Protein AF-A0A8J3AN57-F1 (afdb_monomer_lite)

Sequence (75 aa):
MSDTPIEQPETLSKNEVFSFCRHLGRSLKNADASDTLLASKLTREAEYLEKNGFTSASEMFIVVAQTLAPTPPNS

pLDDT: mean 71.12, std 15.6, range [36.84, 93.31]

Structure (mmCIF, N/CA/C/O backbone):
data_AF-A0A8J3AN57-F1
#
_entry.id   AF-A0A8J3AN57-F1
#
loop_
_atom_site.group_PDB
_atom_site.id
_atom_site.type_symbol
_atom_site.label_atom_id
_atom_site.label_alt_id
_atom_site.label_comp_id
_atom_site.label_asym_id
_atom_site.label_entity_id
_atom_site.label_seq_id
_atom_site.pdbx_PDB_ins_code
_atom_site.Cartn_x
_atom_site.Cartn_y
_atom_site.Cartn_z
_atom_site.occupancy
_atom_site.B_iso_or_equiv
_atom_site.auth_seq_id
_atom_s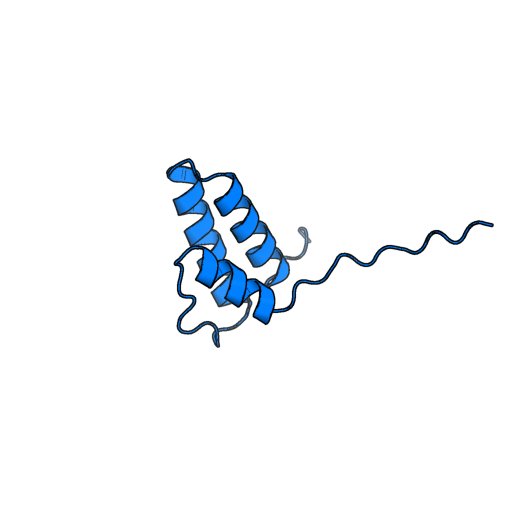ite.auth_comp_id
_atom_site.auth_asym_id
_atom_site.auth_atom_id
_atom_site.pdbx_PDB_model_num
ATOM 1 N N . MET A 1 1 ? 20.782 -36.709 -4.505 1.00 42.78 1 MET A N 1
ATOM 2 C CA . MET A 1 1 ? 20.826 -35.236 -4.527 1.00 42.78 1 MET A CA 1
ATOM 3 C C . MET A 1 1 ? 19.436 -34.803 -4.929 1.00 42.78 1 MET A C 1
ATOM 5 O O . MET A 1 1 ? 19.016 -35.165 -6.017 1.00 42.78 1 MET A O 1
ATOM 9 N N . SER A 1 2 ? 18.679 -34.223 -4.002 1.00 47.94 2 SER A N 1
ATOM 10 C CA . SER A 1 2 ? 17.308 -33.782 -4.259 1.00 47.94 2 SER A CA 1
ATOM 11 C C . SER A 1 2 ? 17.377 -32.292 -4.552 1.00 47.94 2 SER A C 1
ATOM 13 O O . SER A 1 2 ? 17.596 -31.508 -3.632 1.00 47.94 2 SER A O 1
ATOM 15 N N . ASP A 1 3 ? 17.276 -31.922 -5.826 1.00 52.03 3 ASP A N 1
ATOM 16 C CA . ASP A 1 3 ? 17.119 -30.531 -6.244 1.00 52.03 3 ASP A CA 1
ATOM 17 C C . ASP A 1 3 ? 15.725 -30.068 -5.821 1.00 52.03 3 ASP A C 1
ATOM 19 O O . ASP A 1 3 ? 14.733 -30.297 -6.513 1.00 52.03 3 ASP A O 1
ATOM 23 N N . THR A 1 4 ? 15.629 -29.480 -4.630 1.00 53.19 4 THR A N 1
ATOM 24 C CA . THR A 1 4 ? 14.422 -28.775 -4.203 1.00 53.19 4 THR A CA 1
ATOM 25 C C . THR A 1 4 ? 14.267 -27.557 -5.115 1.00 53.19 4 THR A C 1
ATOM 27 O O . THR A 1 4 ? 15.172 -26.716 -5.131 1.00 53.19 4 THR A O 1
ATOM 30 N N . PRO A 1 5 ? 13.173 -27.428 -5.886 1.00 51.62 5 PRO A N 1
ATOM 31 C CA . PRO A 1 5 ? 12.927 -26.222 -6.659 1.00 51.62 5 PRO A CA 1
ATOM 32 C C . PRO A 1 5 ? 12.867 -25.050 -5.683 1.00 51.62 5 PRO A C 1
ATOM 34 O O . PRO A 1 5 ? 12.081 -25.072 -4.736 1.00 51.62 5 PRO A O 1
ATOM 37 N N . ILE A 1 6 ? 13.725 -24.050 -5.878 1.00 57.03 6 ILE A N 1
ATOM 38 C CA . ILE A 1 6 ? 13.608 -22.776 -5.172 1.00 57.03 6 ILE A CA 1
ATOM 39 C C . ILE A 1 6 ? 12.319 -22.152 -5.701 1.00 57.03 6 ILE A C 1
ATOM 41 O O . ILE A 1 6 ? 12.287 -21.654 -6.826 1.00 57.03 6 ILE A O 1
ATOM 45 N N . GLU A 1 7 ? 11.246 -22.278 -4.927 1.00 46.53 7 GLU A N 1
ATOM 46 C CA . GLU A 1 7 ? 9.955 -21.654 -5.186 1.00 46.53 7 GLU A CA 1
ATOM 47 C C . GLU A 1 7 ? 10.208 -20.146 -5.259 1.00 46.53 7 GLU A C 1
ATOM 49 O O . GLU A 1 7 ? 10.507 -19.493 -4.256 1.00 46.53 7 GLU A O 1
ATOM 54 N N . GLN A 1 8 ? 10.249 -19.607 -6.480 1.00 49.66 8 GLN A N 1
ATOM 55 C CA . GLN A 1 8 ? 10.395 -18.171 -6.662 1.00 49.66 8 GLN A CA 1
ATOM 56 C C . GLN A 1 8 ? 9.168 -17.530 -6.012 1.00 49.66 8 GLN A C 1
ATOM 58 O O . GLN A 1 8 ? 8.056 -17.957 -6.328 1.00 49.66 8 GLN A O 1
ATOM 63 N N . PRO A 1 9 ? 9.339 -16.551 -5.106 1.00 52.53 9 PRO A N 1
ATOM 64 C CA . PRO A 1 9 ? 8.200 -15.890 -4.492 1.00 52.53 9 PRO A CA 1
ATOM 65 C C . PRO A 1 9 ? 7.323 -15.339 -5.613 1.00 52.53 9 PRO A C 1
ATOM 67 O O . PRO A 1 9 ? 7.831 -14.647 -6.501 1.00 52.53 9 PRO A O 1
ATOM 70 N N . GLU A 1 10 ? 6.037 -15.698 -5.598 1.00 58.94 10 GLU A N 1
ATOM 71 C CA . GLU A 1 10 ? 5.060 -15.211 -6.567 1.00 58.94 10 GLU A CA 1
ATOM 72 C C . GLU A 1 10 ? 5.154 -13.685 -6.609 1.00 58.94 10 GLU A C 1
ATOM 74 O O . GLU A 1 10 ? 4.810 -12.974 -5.662 1.00 58.94 10 GLU A O 1
ATOM 79 N N . THR A 1 11 ? 5.719 -13.171 -7.697 1.00 58.44 11 THR A N 1
ATOM 80 C CA . THR A 1 11 ? 5.879 -11.737 -7.884 1.00 58.44 11 THR A CA 1
ATOM 81 C C . THR A 1 11 ? 4.543 -11.220 -8.378 1.00 58.44 11 THR A C 1
ATOM 83 O O . THR A 1 11 ? 4.206 -11.364 -9.550 1.00 58.44 11 THR A O 1
ATOM 86 N N . LEU A 1 12 ? 3.761 -10.655 -7.455 1.00 64.56 12 LEU A N 1
ATOM 87 C CA . LEU A 1 12 ? 2.473 -10.051 -7.776 1.00 64.56 12 LEU A CA 1
ATOM 88 C C . LEU A 1 12 ? 2.661 -9.015 -8.884 1.00 64.56 12 LEU A C 1
ATOM 90 O O . LEU A 1 12 ? 3.430 -8.058 -8.756 1.00 64.56 12 LEU A O 1
ATOM 94 N N . SER A 1 13 ? 1.936 -9.195 -9.980 1.00 73.00 13 SER A N 1
ATOM 95 C CA . SER A 1 13 ? 1.935 -8.230 -11.063 1.00 73.00 13 SER A CA 1
ATOM 96 C C . SER A 1 13 ? 1.244 -6.942 -10.616 1.00 73.00 13 SER A C 1
ATOM 98 O O . SER A 1 13 ? 0.320 -6.922 -9.797 1.00 73.00 13 SER A O 1
ATOM 100 N N . LYS A 1 14 ? 1.641 -5.824 -11.225 1.00 63.25 14 LYS A N 1
ATOM 101 C CA . LYS A 1 14 ? 1.034 -4.510 -10.978 1.00 63.25 14 LYS A CA 1
ATOM 102 C C . LYS A 1 14 ? -0.495 -4.528 -11.164 1.00 63.25 14 LYS A C 1
ATOM 104 O O . LYS A 1 14 ? -1.218 -3.856 -10.432 1.00 63.25 14 LYS A O 1
ATOM 109 N N . ASN A 1 15 ? -1.002 -5.348 -12.087 1.00 72.94 15 ASN A N 1
ATOM 110 C CA . ASN A 1 15 ? -2.438 -5.519 -12.324 1.00 72.94 15 ASN A CA 1
ATOM 111 C C . ASN A 1 15 ? -3.163 -6.208 -11.158 1.00 72.94 15 ASN A C 1
ATOM 113 O O . ASN A 1 15 ? -4.281 -5.813 -10.824 1.00 72.94 15 ASN A O 1
ATOM 117 N N . GLU A 1 16 ? -2.539 -7.199 -10.521 1.00 73.38 16 GLU A N 1
ATOM 118 C CA . GLU A 1 16 ? -3.101 -7.888 -9.351 1.00 73.38 16 GLU A CA 1
ATOM 119 C C . GLU A 1 16 ? -3.186 -6.946 -8.152 1.00 73.38 16 GLU A C 1
ATOM 121 O O . GLU A 1 16 ? -4.227 -6.874 -7.498 1.00 73.38 16 GLU A O 1
ATOM 126 N N . VAL A 1 17 ? -2.158 -6.119 -7.953 1.00 70.31 17 VAL A N 1
ATOM 127 C CA . VAL A 1 17 ? -2.156 -5.044 -6.952 1.00 70.31 17 VAL A CA 1
ATOM 128 C C . VAL A 1 17 ? -3.301 -4.054 -7.192 1.00 70.31 17 VAL A C 1
ATOM 130 O O . VAL A 1 17 ? -4.061 -3.732 -6.277 1.00 70.31 17 VAL A O 1
ATOM 133 N N . PHE A 1 18 ? -3.483 -3.597 -8.435 1.00 70.62 18 PHE A N 1
ATOM 134 C CA . PHE A 1 18 ? 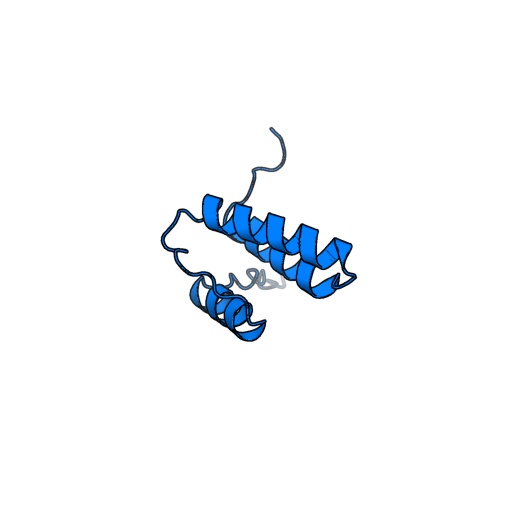-4.586 -2.698 -8.783 1.00 70.62 18 PHE A CA 1
ATOM 135 C C . PHE A 1 18 ? -5.963 -3.322 -8.548 1.00 70.62 18 PHE A C 1
ATOM 137 O O . PHE A 1 18 ? -6.876 -2.640 -8.070 1.00 70.62 18 PHE A O 1
ATOM 144 N N . SER A 1 19 ? -6.116 -4.603 -8.891 1.00 73.25 19 SER A N 1
ATOM 145 C CA . SER A 1 19 ? -7.351 -5.356 -8.679 1.00 73.25 19 SER A CA 1
ATOM 146 C C . SER A 1 19 ? -7.674 -5.481 -7.188 1.00 73.25 19 SER A C 1
ATOM 148 O O . SER A 1 19 ? -8.798 -5.192 -6.775 1.00 73.25 19 SER A O 1
ATOM 150 N N . PHE A 1 20 ? -6.668 -5.799 -6.370 1.00 73.94 20 PHE A N 1
ATOM 151 C CA . PHE A 1 20 ? -6.790 -5.899 -4.920 1.00 73.94 20 PHE A CA 1
ATOM 152 C C . PHE A 1 20 ? -7.210 -4.569 -4.278 1.00 73.94 20 PHE A C 1
ATOM 154 O O . PHE A 1 20 ? -8.194 -4.517 -3.539 1.00 73.94 20 PHE A O 1
ATOM 161 N N . CYS A 1 21 ? -6.554 -3.458 -4.628 1.00 67.56 21 CYS A N 1
ATOM 162 C CA . CYS A 1 21 ? -6.945 -2.144 -4.112 1.00 67.56 21 CYS A CA 1
ATOM 163 C C . CYS A 1 21 ? -8.384 -1.772 -4.504 1.00 67.56 21 CYS A C 1
ATOM 165 O O . CYS A 1 21 ? -9.145 -1.284 -3.665 1.00 67.56 21 CYS A O 1
ATOM 167 N N . ARG A 1 22 ? -8.793 -2.060 -5.751 1.00 73.50 22 ARG A N 1
ATOM 168 C CA . ARG A 1 22 ? -10.171 -1.829 -6.212 1.00 73.50 22 ARG A CA 1
ATOM 169 C C . ARG A 1 22 ? -11.181 -2.676 -5.435 1.00 73.50 22 ARG A C 1
ATOM 171 O O . ARG A 1 22 ? -12.241 -2.155 -5.097 1.00 73.50 22 ARG A O 1
ATOM 178 N N . HIS A 1 23 ? -10.866 -3.941 -5.148 1.00 73.62 23 HIS A N 1
ATOM 179 C CA . HIS A 1 23 ? -11.723 -4.836 -4.363 1.00 73.62 23 HIS A CA 1
ATOM 180 C C . HIS A 1 23 ? -11.999 -4.283 -2.956 1.00 73.62 23 HIS A C 1
ATOM 182 O O . HIS A 1 23 ? -13.113 -4.388 -2.456 1.00 73.62 23 HIS A O 1
ATOM 188 N N . LEU A 1 24 ? -11.023 -3.594 -2.366 1.00 68.62 24 LEU A N 1
ATOM 189 C CA . LEU A 1 24 ? -11.158 -2.919 -1.072 1.00 68.62 24 LEU A CA 1
ATOM 190 C C . LEU A 1 24 ? -11.855 -1.547 -1.147 1.00 68.62 24 LEU A C 1
ATOM 192 O O . LEU A 1 24 ? -11.831 -0.784 -0.183 1.00 68.62 24 LEU A O 1
ATOM 196 N N . GLY A 1 25 ? -12.439 -1.185 -2.294 1.00 62.56 25 GLY A N 1
A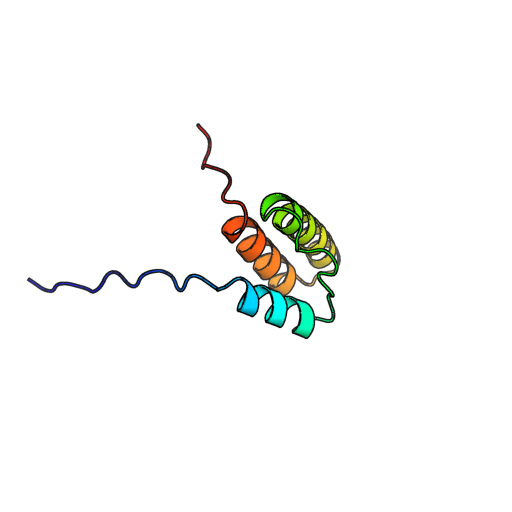TOM 197 C CA . GLY A 1 25 ? -13.082 0.116 -2.506 1.00 62.56 25 GLY A CA 1
ATOM 198 C C . GLY A 1 25 ? -12.102 1.295 -2.582 1.00 62.56 25 GLY A C 1
ATOM 199 O O . GLY A 1 25 ? -12.525 2.450 -2.620 1.00 62.56 25 GLY A O 1
ATOM 200 N N . ARG A 1 26 ? -10.788 1.034 -2.630 1.00 58.66 26 ARG A N 1
ATOM 201 C CA . ARG A 1 26 ? -9.739 2.055 -2.734 1.00 58.66 26 ARG A CA 1
ATOM 202 C C . ARG A 1 26 ? -9.374 2.246 -4.206 1.00 58.66 26 ARG A C 1
ATOM 204 O O . ARG A 1 26 ? -8.888 1.343 -4.881 1.00 58.66 26 ARG A O 1
ATOM 211 N N . SER A 1 27 ? -9.605 3.443 -4.738 1.00 58.44 27 SER A N 1
ATOM 212 C CA . SER A 1 27 ? -9.247 3.762 -6.123 1.00 58.44 27 SER A CA 1
ATOM 213 C C . SER A 1 27 ? -7.849 4.377 -6.182 1.00 58.44 27 SER A C 1
ATOM 215 O O . SER A 1 27 ? -7.659 5.522 -5.779 1.00 58.44 27 SER A O 1
ATOM 217 N N . LEU A 1 28 ? -6.876 3.646 -6.732 1.00 58.59 28 LEU A N 1
ATOM 218 C CA . LEU A 1 28 ? -5.520 4.144 -7.011 1.00 58.59 28 LEU A CA 1
ATOM 219 C C . LEU A 1 28 ? -5.483 5.070 -8.247 1.00 58.59 28 LEU A C 1
ATOM 221 O O . LEU A 1 28 ? -4.640 4.917 -9.131 1.00 58.59 28 LEU A O 1
ATOM 225 N N . LYS A 1 29 ? -6.421 6.019 -8.361 1.00 49.75 29 LYS A N 1
ATOM 226 C CA . LYS A 1 29 ? -6.417 7.008 -9.452 1.00 49.75 29 LYS A CA 1
ATOM 227 C C . LYS A 1 29 ? -5.064 7.740 -9.463 1.00 49.75 29 LYS A C 1
ATOM 229 O O . LYS A 1 29 ? -4.603 8.211 -8.420 1.00 49.75 29 LYS A O 1
ATOM 234 N N . ASN A 1 30 ? -4.439 7.829 -10.640 1.00 49.66 30 ASN A N 1
ATOM 235 C CA . ASN A 1 30 ? -3.121 8.439 -10.897 1.00 49.66 30 ASN A CA 1
ATOM 236 C C . ASN A 1 30 ? -1.899 7.615 -10.442 1.00 49.66 30 ASN A C 1
ATOM 238 O O . ASN A 1 30 ? -0.856 8.182 -10.116 1.00 49.66 30 ASN A O 1
ATOM 242 N N . ALA A 1 31 ? -2.000 6.288 -10.395 1.00 54.72 31 ALA A N 1
ATOM 243 C CA . ALA A 1 31 ? -0.862 5.390 -10.159 1.00 54.72 31 ALA A CA 1
ATOM 244 C C . ALA A 1 31 ? -0.025 5.090 -11.426 1.00 54.72 31 ALA A C 1
ATOM 246 O O . ALA A 1 31 ? 0.669 4.077 -11.506 1.00 54.72 31 ALA A O 1
ATOM 247 N N . ASP A 1 32 ? -0.070 6.011 -12.389 1.00 53.69 32 ASP A N 1
ATOM 248 C CA . ASP A 1 32 ? 0.968 6.196 -13.412 1.00 53.69 32 ASP A CA 1
ATOM 249 C C . ASP A 1 32 ? 2.221 6.865 -12.804 1.00 53.69 32 ASP A C 1
ATOM 251 O O . ASP A 1 32 ? 3.297 6.882 -13.396 1.00 53.69 32 ASP A O 1
ATOM 255 N N . ALA A 1 33 ? 2.070 7.424 -11.598 1.00 55.19 33 ALA A N 1
ATOM 256 C CA . ALA A 1 33 ? 3.132 7.955 -10.761 1.00 55.19 33 ALA A CA 1
ATOM 257 C C . ALA A 1 33 ? 4.106 6.841 -10.343 1.00 55.19 33 ALA A C 1
ATOM 259 O O . ALA A 1 33 ? 3.654 5.738 -10.042 1.00 55.19 33 ALA A O 1
ATOM 260 N N . SER A 1 34 ? 5.413 7.146 -10.320 1.00 72.62 34 SER A N 1
ATOM 261 C CA . SER A 1 34 ? 6.501 6.193 -10.041 1.00 72.62 34 SER A CA 1
ATOM 262 C C . SER A 1 34 ? 6.160 5.207 -8.923 1.00 72.62 34 SER A C 1
ATOM 264 O O . SER A 1 34 ? 5.475 5.564 -7.963 1.00 72.62 34 SER A O 1
ATOM 266 N N . ASP A 1 35 ? 6.652 3.972 -9.013 1.00 71.81 35 ASP A N 1
ATOM 267 C CA . ASP A 1 35 ? 6.321 2.929 -8.034 1.00 71.81 35 ASP A CA 1
ATOM 268 C C . ASP A 1 35 ? 6.649 3.366 -6.583 1.00 71.81 35 ASP A C 1
ATOM 270 O O . ASP A 1 35 ? 5.936 3.005 -5.652 1.00 71.81 35 ASP A O 1
ATOM 274 N N . THR A 1 36 ? 7.600 4.293 -6.393 1.00 76.31 36 THR A N 1
ATOM 275 C CA . THR A 1 36 ? 7.874 5.003 -5.125 1.00 76.31 36 THR A CA 1
ATOM 276 C C . THR A 1 36 ? 6.719 5.884 -4.624 1.00 76.31 36 THR A C 1
ATOM 278 O O . THR A 1 36 ? 6.431 5.920 -3.426 1.00 76.31 36 THR A O 1
ATOM 281 N N . LEU A 1 37 ? 6.041 6.615 -5.514 1.00 79.88 37 LEU A N 1
ATOM 282 C CA . LEU A 1 37 ? 4.864 7.426 -5.182 1.00 79.88 37 LEU A CA 1
ATOM 283 C C . LEU A 1 37 ? 3.660 6.545 -4.845 1.00 79.88 37 LEU A C 1
ATOM 285 O O . LEU A 1 37 ? 2.897 6.882 -3.937 1.00 79.88 37 LEU A O 1
ATOM 289 N N . LEU A 1 38 ? 3.490 5.423 -5.550 1.00 78.44 38 LEU A N 1
ATOM 290 C CA . LEU A 1 38 ? 2.456 4.445 -5.219 1.00 78.44 38 LEU A CA 1
ATOM 291 C C . LEU A 1 38 ? 2.740 3.779 -3.865 1.00 78.44 38 LEU A C 1
ATOM 293 O O . LEU A 1 38 ? 1.851 3.761 -3.015 1.00 78.44 38 LEU A O 1
ATOM 297 N N . ALA A 1 39 ? 3.977 3.340 -3.625 1.00 83.88 39 ALA A N 1
ATOM 298 C CA . ALA A 1 39 ? 4.410 2.804 -2.337 1.00 83.88 39 ALA A CA 1
ATOM 299 C C . ALA A 1 39 ? 4.148 3.796 -1.194 1.00 83.88 39 ALA A C 1
ATOM 301 O O . ALA A 1 39 ? 3.499 3.448 -0.215 1.00 83.88 39 ALA A O 1
ATOM 302 N N . SER A 1 40 ? 4.524 5.068 -1.365 1.00 84.69 40 SER A N 1
ATOM 303 C CA . SER A 1 40 ? 4.286 6.115 -0.358 1.00 84.69 40 SER A CA 1
ATOM 304 C C . SER A 1 40 ? 2.800 6.307 -0.026 1.00 84.69 40 SER A C 1
ATOM 306 O O . SER A 1 40 ? 2.443 6.560 1.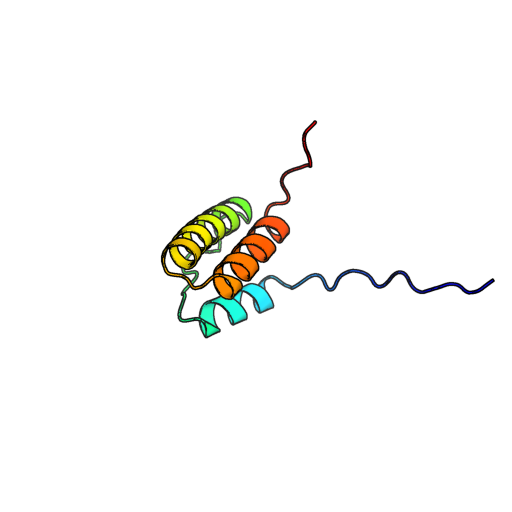125 1.00 84.69 40 SER A O 1
ATOM 308 N N . LYS A 1 41 ? 1.911 6.206 -1.025 1.00 85.69 41 LYS A N 1
ATOM 309 C CA . LYS A 1 41 ? 0.456 6.270 -0.804 1.00 85.69 41 LYS A CA 1
ATOM 310 C C . LYS A 1 41 ? -0.044 5.043 -0.044 1.00 85.69 41 LYS A C 1
ATOM 312 O O . LYS A 1 41 ? -0.826 5.201 0.888 1.00 85.69 41 LYS A O 1
ATOM 317 N N . LEU A 1 42 ? 0.411 3.851 -0.426 1.00 85.50 42 LEU A N 1
ATOM 318 C CA . LEU A 1 42 ? 0.033 2.599 0.226 1.00 85.50 42 LEU A CA 1
ATOM 319 C C . LEU A 1 42 ? 0.486 2.561 1.689 1.00 85.50 42 LEU A C 1
ATOM 321 O O . LEU A 1 42 ? -0.314 2.197 2.541 1.00 85.50 42 LEU A O 1
ATOM 325 N N . THR A 1 43 ? 1.697 3.030 2.002 1.00 89.62 43 THR A N 1
ATOM 326 C CA . THR A 1 43 ? 2.175 3.153 3.389 1.00 89.62 43 THR A CA 1
ATOM 327 C C . THR A 1 43 ? 1.285 4.079 4.221 1.00 89.62 43 THR A C 1
ATOM 329 O O . THR A 1 43 ? 0.891 3.718 5.324 1.00 89.62 43 THR A O 1
ATOM 332 N N . ARG A 1 44 ? 0.880 5.241 3.687 1.00 89.38 44 ARG A N 1
ATOM 333 C CA . ARG A 1 44 ? -0.038 6.155 4.398 1.00 89.38 44 ARG A CA 1
ATOM 334 C C . ARG A 1 44 ? -1.421 5.549 4.633 1.00 89.38 44 ARG A C 1
ATOM 336 O O . ARG A 1 44 ? -2.014 5.755 5.689 1.00 89.38 44 ARG A O 1
ATOM 343 N N . GLU A 1 45 ? -1.952 4.826 3.651 1.00 87.94 45 GLU A N 1
ATOM 344 C CA . GLU A 1 45 ? -3.229 4.120 3.803 1.00 87.94 45 GLU A CA 1
ATOM 345 C C . GLU A 1 45 ? -3.117 2.975 4.816 1.00 87.94 45 GLU A C 1
ATOM 347 O O . GLU A 1 45 ? -4.030 2.790 5.616 1.00 87.94 45 GLU A O 1
ATOM 352 N N . ALA A 1 46 ? -1.986 2.266 4.851 1.00 90.00 46 ALA A N 1
ATOM 353 C CA . ALA A 1 46 ? -1.711 1.251 5.861 1.00 90.00 46 ALA A CA 1
ATOM 354 C C . ALA A 1 46 ? -1.716 1.843 7.280 1.00 90.00 46 ALA A C 1
ATOM 356 O O . ALA A 1 46 ? -2.451 1.363 8.140 1.00 90.00 46 ALA A O 1
ATOM 357 N N . GLU A 1 47 ? -1.012 2.959 7.508 1.00 90.50 47 GLU A N 1
ATOM 358 C CA . GLU A 1 47 ? -1.020 3.662 8.801 1.00 90.50 47 GLU A CA 1
ATOM 359 C C . GLU A 1 47 ? -2.436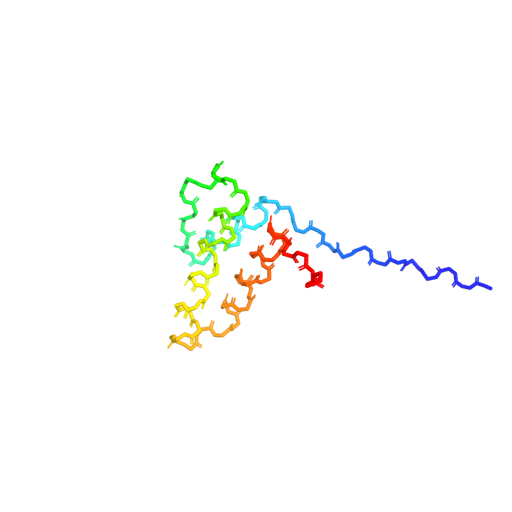 4.072 9.237 1.00 90.50 47 GLU A C 1
ATOM 361 O O . GLU A 1 47 ? -2.783 4.008 10.420 1.00 90.50 47 GLU A O 1
ATOM 366 N N . TYR A 1 48 ? -3.270 4.521 8.292 1.00 88.88 48 TYR A N 1
ATOM 367 C CA . TYR A 1 48 ? -4.669 4.834 8.575 1.00 88.88 48 TYR A CA 1
ATOM 368 C C . TYR A 1 48 ? -5.456 3.576 8.954 1.00 88.88 48 TYR A C 1
ATOM 370 O O . TYR A 1 48 ? -6.187 3.588 9.944 1.00 88.88 48 TYR A O 1
ATOM 378 N N . LEU A 1 49 ? -5.315 2.490 8.194 1.00 88.31 49 LEU A N 1
ATOM 379 C CA . LEU A 1 49 ? -6.003 1.225 8.451 1.00 88.31 49 LEU A CA 1
ATOM 380 C C . LEU A 1 49 ? -5.613 0.635 9.811 1.00 88.31 49 LEU A C 1
ATOM 382 O O . LEU A 1 49 ? -6.493 0.233 10.571 1.00 88.31 49 LEU A O 1
ATOM 386 N N . GLU A 1 50 ? -4.328 0.665 10.158 1.00 91.00 50 GLU A N 1
ATOM 387 C CA . GLU A 1 50 ? -3.811 0.193 11.444 1.00 91.00 50 GLU A CA 1
ATOM 388 C C . GLU A 1 50 ? -4.404 0.976 12.621 1.00 91.00 50 GLU A C 1
ATOM 390 O O . GLU A 1 50 ? -4.941 0.380 13.554 1.00 91.00 50 GLU A O 1
ATOM 395 N N . LYS A 1 51 ? -4.429 2.315 12.537 1.00 92.69 51 LYS A N 1
ATOM 396 C CA . LYS A 1 51 ? -5.045 3.179 13.565 1.00 92.69 51 LYS A CA 1
ATOM 397 C C . LYS A 1 51 ? -6.533 2.906 13.785 1.00 92.69 51 LYS A C 1
ATOM 399 O O . LYS A 1 51 ? -7.050 3.211 14.855 1.00 92.69 51 LYS A O 1
ATOM 404 N N . ASN A 1 52 ? -7.220 2.358 12.784 1.00 93.31 52 ASN A N 1
ATOM 405 C CA . ASN A 1 52 ? -8.643 2.028 12.847 1.00 93.31 52 ASN A CA 1
ATOM 406 C C . ASN A 1 52 ? -8.904 0.532 13.120 1.00 93.31 52 ASN A C 1
ATOM 408 O O . ASN A 1 52 ? -10.049 0.096 13.046 1.00 93.31 52 ASN A O 1
ATOM 412 N N . GLY A 1 53 ? -7.870 -0.256 13.444 1.00 89.38 53 GLY A N 1
ATOM 413 C CA . GLY A 1 53 ? -8.003 -1.674 13.797 1.00 89.38 53 GLY A CA 1
ATOM 414 C C . GLY A 1 53 ? -8.132 -2.629 12.606 1.00 89.38 53 GLY A C 1
ATOM 415 O O . GLY A 1 53 ? -8.427 -3.807 12.794 1.00 89.38 53 GLY A O 1
ATOM 416 N N . PHE A 1 54 ? -7.891 -2.160 11.378 1.00 90.25 54 PHE A N 1
ATOM 417 C CA . PHE A 1 54 ? -7.881 -2.989 10.168 1.00 90.25 54 PHE A CA 1
ATOM 418 C C . PHE A 1 54 ? -6.481 -3.563 9.896 1.00 90.25 54 PHE A C 1
ATOM 420 O O . PHE A 1 54 ? -5.914 -3.366 8.820 1.00 90.25 54 PHE A O 1
ATOM 427 N N . THR A 1 55 ? -5.912 -4.269 10.876 1.00 87.81 55 THR A N 1
ATOM 428 C CA . THR A 1 55 ? -4.504 -4.709 10.876 1.00 87.81 55 THR A CA 1
ATOM 429 C C . THR A 1 55 ? -4.132 -5.548 9.652 1.00 87.81 55 THR A C 1
ATOM 431 O O . THR A 1 55 ? -3.180 -5.207 8.961 1.00 87.81 55 THR A O 1
ATOM 434 N N . SER A 1 56 ? -4.919 -6.569 9.292 1.00 86.44 56 SER A N 1
ATOM 435 C CA . SER A 1 56 ? -4.603 -7.424 8.133 1.00 86.44 56 SER A CA 1
ATOM 436 C C . SER A 1 56 ? -4.603 -6.659 6.805 1.00 86.44 56 SER A C 1
ATOM 438 O O . SER A 1 56 ? -3.796 -6.935 5.923 1.00 86.44 56 SER A O 1
ATOM 440 N N . ALA A 1 57 ? -5.487 -5.668 6.655 1.00 81.25 57 ALA A N 1
ATOM 441 C CA . ALA A 1 57 ? -5.506 -4.824 5.463 1.00 81.25 57 ALA A CA 1
ATOM 442 C C . ALA A 1 57 ? -4.311 -3.858 5.442 1.00 81.25 57 ALA A C 1
ATOM 444 O O . ALA A 1 57 ? -3.733 -3.632 4.381 1.00 81.25 57 ALA A O 1
ATOM 445 N N . SER A 1 58 ? -3.920 -3.325 6.605 1.00 86.50 58 SER A N 1
ATOM 446 C CA . SER A 1 58 ? -2.699 -2.525 6.750 1.00 86.50 58 SER A CA 1
ATOM 447 C C . SER A 1 58 ? -1.459 -3.316 6.321 1.00 86.50 58 SER A C 1
ATOM 449 O O . SER A 1 58 ? -0.715 -2.868 5.451 1.00 86.50 58 SER A O 1
ATOM 451 N N . GLU A 1 59 ? -1.288 -4.533 6.843 1.00 87.38 59 GLU A N 1
ATOM 452 C CA . GLU A 1 59 ? -0.154 -5.408 6.520 1.00 87.38 59 GLU A CA 1
ATOM 453 C C . GLU A 1 59 ? -0.062 -5.695 5.018 1.00 87.38 59 GLU A C 1
ATOM 455 O O . GLU A 1 59 ? 1.007 -5.560 4.425 1.00 87.38 59 GLU A O 1
ATOM 460 N N . MET A 1 60 ? -1.191 -6.000 4.371 1.00 84.31 60 MET A N 1
ATOM 461 C CA . MET A 1 60 ? -1.236 -6.205 2.920 1.00 84.31 60 MET A CA 1
ATOM 462 C C . MET A 1 60 ? -0.777 -4.960 2.145 1.00 84.31 60 MET A C 1
ATOM 464 O O . MET A 1 60 ? -0.048 -5.080 1.161 1.00 84.31 60 MET A O 1
ATOM 468 N N . PHE A 1 61 ? -1.148 -3.757 2.592 1.00 84.81 61 PHE A N 1
ATOM 469 C CA . PHE A 1 61 ? -0.721 -2.508 1.951 1.00 84.81 61 PHE A CA 1
ATOM 470 C C . PHE A 1 61 ? 0.774 -2.246 2.148 1.00 84.81 61 PHE A C 1
ATOM 472 O O . PHE A 1 61 ? 1.433 -1.804 1.206 1.00 84.81 61 PHE A O 1
ATOM 479 N N . ILE A 1 62 ? 1.318 -2.549 3.331 1.00 87.88 62 ILE A N 1
ATOM 480 C CA . ILE A 1 62 ? 2.757 -2.448 3.604 1.00 87.88 62 ILE A CA 1
ATOM 481 C C . ILE A 1 62 ? 3.550 -3.403 2.715 1.00 87.88 62 ILE A C 1
ATOM 483 O O . ILE A 1 62 ? 4.519 -2.970 2.091 1.00 87.88 62 ILE A O 1
ATOM 487 N N . VAL A 1 63 ? 3.128 -4.666 2.607 1.00 85.38 63 VAL A N 1
ATOM 488 C CA . VAL A 1 63 ? 3.810 -5.666 1.771 1.00 85.38 63 VAL A CA 1
ATOM 489 C C . VAL A 1 63 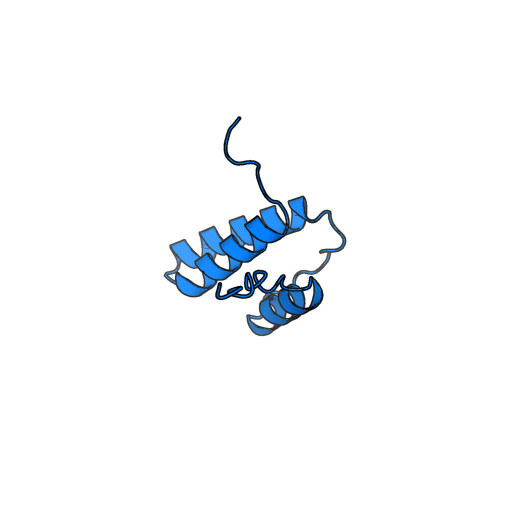? 3.861 -5.198 0.320 1.00 85.38 63 VAL A C 1
ATOM 491 O O . VAL A 1 63 ? 4.934 -5.143 -0.276 1.00 85.38 63 VAL A O 1
ATOM 494 N N . VAL A 1 64 ? 2.727 -4.761 -0.229 1.00 81.44 64 VAL A N 1
ATOM 495 C CA . VAL A 1 64 ? 2.670 -4.250 -1.603 1.00 81.44 64 VAL A CA 1
ATOM 496 C C . VAL A 1 64 ? 3.542 -3.001 -1.774 1.00 81.44 64 VAL A C 1
ATOM 498 O O . VAL A 1 64 ? 4.251 -2.881 -2.773 1.00 81.44 64 VAL A O 1
ATOM 501 N N . ALA A 1 65 ? 3.533 -2.074 -0.810 1.00 85.19 65 ALA A N 1
ATOM 502 C CA . ALA A 1 65 ? 4.379 -0.882 -0.856 1.00 85.19 65 ALA A CA 1
ATOM 503 C C . ALA A 1 65 ? 5.874 -1.242 -0.909 1.00 85.19 65 ALA A C 1
ATOM 505 O O . ALA A 1 65 ? 6.614 -0.672 -1.711 1.00 85.19 65 ALA A O 1
ATOM 506 N N . GLN A 1 66 ? 6.301 -2.218 -0.104 1.00 81.75 66 GLN A N 1
ATOM 507 C CA . GLN A 1 66 ? 7.677 -2.717 -0.078 1.00 81.75 66 GLN A CA 1
ATOM 508 C C . GLN A 1 66 ? 8.061 -3.441 -1.372 1.00 81.75 66 GLN A C 1
ATOM 510 O O . GLN A 1 66 ? 9.188 -3.292 -1.837 1.00 81.75 66 GLN A O 1
ATOM 515 N N . THR A 1 67 ? 7.137 -4.185 -1.989 1.00 77.81 67 THR A N 1
ATOM 516 C CA . THR A 1 67 ? 7.371 -4.816 -3.298 1.00 77.81 67 THR A CA 1
ATOM 517 C C . THR A 1 67 ? 7.570 -3.776 -4.402 1.00 77.81 67 THR A C 1
ATOM 519 O O . THR A 1 67 ? 8.421 -3.953 -5.270 1.00 77.81 67 THR A O 1
ATOM 522 N N . LEU A 1 68 ? 6.805 -2.681 -4.371 1.00 74.62 68 LEU A N 1
ATOM 523 C CA . LEU A 1 68 ? 6.857 -1.620 -5.382 1.00 74.62 68 LEU A CA 1
ATOM 524 C C . LEU A 1 68 ? 8.084 -0.710 -5.247 1.00 74.62 68 LEU A C 1
ATOM 526 O O . LEU A 1 68 ? 8.628 -0.252 -6.249 1.00 74.62 68 LEU A O 1
ATOM 530 N N . ALA A 1 69 ? 8.520 -0.430 -4.020 1.00 77.50 69 ALA A N 1
ATOM 531 C CA . ALA A 1 69 ? 9.712 0.363 -3.750 1.00 77.50 69 ALA A CA 1
ATOM 532 C C . ALA A 1 69 ? 10.550 -0.324 -2.668 1.00 77.50 69 ALA A C 1
ATOM 534 O O . ALA A 1 69 ? 10.468 0.059 -1.497 1.00 77.50 69 ALA A O 1
ATOM 535 N N . PRO A 1 70 ? 11.364 -1.326 -3.048 1.00 66.12 70 PRO A N 1
ATOM 536 C CA . PRO A 1 70 ? 12.241 -2.001 -2.111 1.00 66.12 70 PRO A CA 1
ATOM 537 C C . PRO A 1 70 ? 13.246 -0.983 -1.580 1.00 66.12 70 PRO A C 1
ATOM 539 O O . PRO A 1 70 ? 14.173 -0.574 -2.280 1.00 66.12 70 PRO A O 1
ATOM 542 N N . THR A 1 71 ? 13.064 -0.524 -0.346 1.00 61.56 71 THR A N 1
ATOM 543 C CA . THR A 1 71 ? 14.139 0.182 0.346 1.00 61.56 71 THR A CA 1
ATOM 544 C C . THR A 1 71 ? 15.268 -0.818 0.567 1.00 61.56 71 THR A C 1
ATOM 546 O O . THR A 1 71 ? 15.000 -1.895 1.110 1.00 61.56 71 THR A O 1
ATOM 549 N N . PRO A 1 72 ? 16.511 -0.515 0.150 1.00 48.97 72 PRO A N 1
ATOM 550 C CA . PRO A 1 72 ? 17.630 -1.394 0.442 1.00 48.97 72 PRO A CA 1
ATOM 551 C C . PRO A 1 72 ? 17.709 -1.590 1.962 1.00 48.97 72 PRO A C 1
ATOM 553 O O . PRO A 1 72 ? 17.563 -0.607 2.697 1.00 48.97 72 PRO A O 1
ATOM 556 N N . PRO A 1 73 ? 17.899 -2.827 2.454 1.00 39.53 73 PRO A N 1
ATOM 557 C CA . PRO A 1 73 ? 18.156 -3.034 3.867 1.00 39.53 73 PRO A CA 1
ATOM 558 C C . PRO A 1 73 ? 19.450 -2.281 4.181 1.00 39.53 73 PRO A C 1
ATOM 560 O O . PRO A 1 73 ? 20.472 -2.569 3.569 1.00 39.53 73 PRO A O 1
ATOM 563 N N . ASN A 1 74 ? 19.331 -1.252 5.024 1.00 40.59 74 ASN A N 1
ATOM 564 C CA . ASN A 1 74 ? 20.376 -0.382 5.574 1.00 40.59 74 ASN A CA 1
ATOM 565 C C . ASN A 1 74 ? 21.811 -0.680 5.086 1.00 40.59 74 ASN A C 1
ATOM 567 O O . ASN A 1 74 ? 22.384 -1.705 5.456 1.00 40.59 74 ASN A O 1
ATOM 571 N N . SER A 1 75 ? 22.386 0.236 4.293 1.00 36.84 75 SER A N 1
ATOM 572 C CA . SER A 1 75 ? 23.847 0.319 4.101 1.00 36.84 75 SER A CA 1
ATOM 573 C C . SER A 1 75 ? 24.566 0.679 5.396 1.00 36.84 75 SER A C 1
ATOM 575 O O . SER A 1 75 ? 23.970 1.432 6.202 1.00 36.84 75 SER A O 1
#

Organism: NCBI:txid573741

Secondary structure (DSSP, 8-state):
-------------HHHHHHHHHHTT---TTTTS-HHHHHHHHHHHHHHHHHTT-HHHHHHHHHHHHHHS---S--

Foldseek 3Di:
DDPDPPPDPPLDDPVNVCVVCVVVVHHPPPVVPQLQVQLVVLQVVLVVCVVVVVNVSSVVSNVSSCSSPPDPDDD

Radius of gyration: 14.67 Å; chains: 1; bounding box: 37×44×27 Å